Protein AF-G5K436-F1 (afdb_monomer)

Organism: NCBI:txid764299

pLDDT: mean 92.45, std 5.07, range [69.5, 98.44]

Secondary structure (DSSP, 8-state):
-EEEEEGGGHHHHHHHHHH----SHHHHHHHHHHHHHHHHHHHHHHHHHHHHHHHHB-B-TTSPBPB-TTSPBPBSSGGGHHHHHHHHHHHHH-EEEEE-GGGHHHHHHHHT--

Sequence (114 aa):
MDLTLKNKELNTLYSVLDKIKVTNMRANRGRAKLLAKVVDKIKEYAKDEGDLINLYAAKDKDGKFVIDERKNIKLADPTKIDELNDLLTELGEELITIKGHEYSKRFIVFFRVI

Foldseek 3Di:
DKDKDFLLCLVVVLVVLVPDDDPDPLLVVLSVVLNVLSVVSNVVLVVVLVVLCLVFFDADPVRDFDADPVRHGDGPDPVCPVVSVVVNVCNRRDMDMRDCVVNPVSNVSNVVVD

Radius of gyration: 18.61 Å; Cα contacts (8 Å, |Δi|>4): 124; chains: 1; bounding box: 47×28×47 Å

InterPro domains:
  IPR011675 Protein of unknown function DUF1617 [PF07761] (1-112)

Structure (mmCIF, N/CA/C/O backbone):
data_AF-G5K436-F1
#
_entry.id   AF-G5K436-F1
#
loop_
_atom_site.group_PDB
_atom_site.id
_atom_site.type_symbol
_atom_site.label_atom_id
_atom_site.label_alt_id
_atom_site.label_comp_id
_atom_site.label_asym_id
_atom_site.label_entity_id
_atom_site.label_seq_id
_atom_site.pdbx_PDB_ins_code
_atom_site.Cartn_x
_atom_site.Cartn_y
_atom_site.Cartn_z
_atom_site.occupancy
_atom_site.B_iso_or_equiv
_atom_site.auth_seq_id
_atom_site.auth_comp_id
_atom_site.auth_asym_id
_atom_site.auth_atom_id
_atom_site.pdbx_PDB_model_num
ATOM 1 N N . MET A 1 1 ? 18.493 4.950 -9.306 1.00 83.94 1 MET A N 1
ATOM 2 C CA . MET A 1 1 ? 17.293 5.779 -9.519 1.00 83.94 1 MET A CA 1
ATOM 3 C C . MET A 1 1 ? 16.275 5.269 -8.547 1.00 83.94 1 MET A C 1
ATOM 5 O O . MET A 1 1 ? 16.023 4.066 -8.560 1.00 83.94 1 MET A O 1
ATOM 9 N N . ASP A 1 2 ? 15.738 6.184 -7.759 1.00 88.81 2 ASP A N 1
ATOM 10 C CA . ASP A 1 2 ? 14.742 5.896 -6.744 1.00 88.81 2 ASP A CA 1
ATOM 11 C C . ASP A 1 2 ? 13.476 6.677 -7.095 1.00 88.81 2 ASP A C 1
ATOM 13 O O . ASP A 1 2 ? 13.556 7.742 -7.712 1.00 88.81 2 ASP A O 1
ATOM 17 N N . LEU A 1 3 ? 12.322 6.100 -6.779 1.00 91.25 3 LEU A N 1
ATOM 18 C CA . LEU A 1 3 ? 11.017 6.691 -7.045 1.00 91.25 3 LEU A CA 1
ATOM 19 C C . LEU A 1 3 ? 10.280 6.844 -5.721 1.00 91.25 3 LEU A C 1
ATOM 21 O O . LEU A 1 3 ? 10.028 5.843 -5.052 1.00 91.25 3 LEU A O 1
ATOM 25 N N . THR A 1 4 ? 9.952 8.081 -5.366 1.00 95.38 4 THR A N 1
ATOM 26 C CA . THR A 1 4 ? 9.225 8.413 -4.140 1.00 95.38 4 THR A CA 1
ATOM 27 C C . THR A 1 4 ? 7.814 8.860 -4.494 1.00 95.38 4 THR A C 1
ATOM 29 O O . THR A 1 4 ? 7.639 9.667 -5.405 1.00 95.38 4 THR A O 1
ATOM 32 N N . LEU A 1 5 ? 6.826 8.295 -3.807 1.00 97.00 5 LEU A N 1
ATOM 33 C CA . LEU A 1 5 ? 5.399 8.533 -4.017 1.00 97.00 5 LEU A CA 1
ATOM 34 C C . LEU A 1 5 ? 4.623 8.172 -2.750 1.00 97.00 5 LEU A C 1
ATOM 36 O O . LEU A 1 5 ? 5.180 7.538 -1.852 1.00 97.00 5 LEU A O 1
ATOM 40 N N . LYS A 1 6 ? 3.347 8.5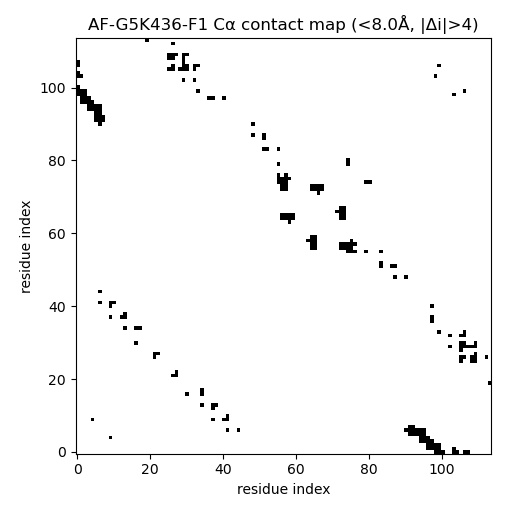42 -2.690 1.00 98.44 6 LYS A N 1
ATOM 41 C CA . LYS A 1 6 ? 2.464 8.151 -1.587 1.00 98.44 6 LYS A CA 1
ATOM 42 C C . LYS A 1 6 ? 1.997 6.705 -1.750 1.00 98.44 6 LYS A C 1
ATOM 44 O O . LYS A 1 6 ? 1.809 6.248 -2.882 1.00 98.44 6 LYS A O 1
ATOM 49 N N . ASN A 1 7 ? 1.739 5.998 -0.651 1.00 97.81 7 ASN A N 1
ATOM 50 C CA . ASN A 1 7 ? 1.185 4.636 -0.689 1.00 97.81 7 ASN A CA 1
ATOM 51 C C . ASN A 1 7 ? -0.081 4.544 -1.556 1.00 97.81 7 ASN A C 1
ATOM 53 O O . ASN A 1 7 ? -0.173 3.692 -2.446 1.00 97.81 7 ASN A O 1
ATOM 57 N N . LYS A 1 8 ? -1.007 5.497 -1.400 1.00 96.94 8 LYS A N 1
ATOM 58 C CA . LYS A 1 8 ? -2.256 5.544 -2.178 1.00 96.94 8 LYS A CA 1
ATOM 59 C C . LYS A 1 8 ? -2.055 5.679 -3.696 1.00 96.94 8 LYS A C 1
ATOM 61 O O . LYS A 1 8 ? -2.958 5.379 -4.475 1.00 96.94 8 LYS A O 1
ATOM 66 N N . GLU A 1 9 ? -0.878 6.115 -4.145 1.00 97.88 9 GLU A N 1
ATOM 67 C CA . GLU A 1 9 ? -0.550 6.307 -5.564 1.00 97.88 9 GLU A CA 1
ATOM 68 C C . GLU A 1 9 ? -0.001 5.029 -6.229 1.00 97.88 9 GLU A C 1
ATOM 70 O O . GLU A 1 9 ? 0.101 4.968 -7.458 1.00 97.88 9 GLU A O 1
ATOM 75 N N . LEU A 1 10 ? 0.313 3.979 -5.457 1.00 97.31 10 LEU A N 1
ATOM 76 C CA . LEU A 1 10 ? 0.914 2.736 -5.958 1.00 97.31 10 LEU A CA 1
ATOM 77 C C . LEU A 1 10 ? 0.064 2.035 -7.028 1.00 97.31 10 LEU A C 1
ATOM 79 O O . LEU A 1 10 ? 0.596 1.600 -8.052 1.00 97.31 10 LEU A O 1
ATOM 83 N N . ASN A 1 11 ? -1.256 1.955 -6.835 1.00 95.50 11 ASN A N 1
ATOM 84 C CA . ASN A 1 11 ? -2.170 1.331 -7.803 1.00 95.50 11 ASN A CA 1
ATOM 85 C C . ASN A 1 11 ? -2.267 2.129 -9.114 1.00 95.50 11 ASN A C 1
ATOM 87 O O . ASN A 1 11 ? -2.359 1.550 -10.204 1.00 95.50 11 ASN A O 1
ATOM 91 N N . THR A 1 12 ? -2.188 3.459 -9.024 1.00 96.31 12 THR A N 1
ATOM 92 C CA . THR A 1 12 ? -2.118 4.340 -10.195 1.00 96.31 12 THR A CA 1
ATOM 93 C C . THR A 1 12 ? -0.819 4.102 -10.956 1.00 96.31 12 THR A C 1
ATOM 95 O O . THR A 1 12 ? -0.851 3.876 -12.167 1.00 96.31 12 THR A O 1
ATOM 98 N N . LEU A 1 13 ? 0.318 4.064 -10.252 1.00 95.31 13 LEU A N 1
ATOM 99 C CA . LEU A 1 13 ? 1.615 3.761 -10.853 1.00 95.31 13 LEU A CA 1
ATOM 100 C C . LEU A 1 13 ? 1.614 2.383 -11.527 1.00 95.31 13 LEU A C 1
ATOM 102 O O . LEU A 1 13 ? 2.036 2.271 -12.677 1.00 95.31 13 LEU A O 1
ATOM 106 N N . TYR A 1 14 ? 1.100 1.348 -10.856 1.00 96.25 14 TYR A N 1
ATOM 107 C CA . TYR A 1 14 ? 0.954 0.012 -11.436 1.00 96.25 14 TYR A CA 1
ATOM 108 C C . TYR A 1 14 ? 0.159 0.054 -12.745 1.00 96.25 14 TYR A C 1
ATOM 110 O O . TYR A 1 14 ? 0.627 -0.438 -13.769 1.00 96.25 14 TYR A O 1
ATOM 118 N N . SER A 1 15 ? -1.007 0.706 -12.730 1.00 94.81 15 SER A N 1
ATOM 119 C CA . SER A 1 15 ? -1.894 0.804 -13.893 1.00 94.81 15 SER A CA 1
ATOM 120 C C . SER A 1 15 ? -1.235 1.505 -15.081 1.00 94.81 15 SER A C 1
ATOM 122 O O . SER A 1 15 ? -1.433 1.100 -16.227 1.00 94.81 15 SER A O 1
ATOM 124 N N . VAL A 1 16 ? -0.446 2.552 -14.823 1.00 93.25 16 VAL A N 1
ATOM 125 C CA . VAL A 1 16 ? 0.330 3.245 -15.858 1.00 93.25 16 VAL A CA 1
ATOM 126 C C . VAL A 1 16 ? 1.407 2.315 -16.416 1.00 93.25 16 VAL A C 1
ATOM 128 O O . VAL A 1 16 ? 1.466 2.103 -17.626 1.00 93.25 16 VAL A O 1
ATOM 131 N N . LEU A 1 17 ? 2.226 1.712 -15.550 1.00 92.25 17 LEU A N 1
ATOM 132 C CA . LEU A 1 17 ? 3.315 0.823 -15.961 1.00 92.25 17 LEU A CA 1
ATOM 133 C C . LEU A 1 17 ? 2.822 -0.391 -16.746 1.00 92.25 17 LEU A C 1
ATOM 135 O O . LEU A 1 17 ? 3.477 -0.802 -17.705 1.00 92.25 17 LEU A O 1
ATOM 139 N N . ASP A 1 18 ? 1.686 -0.964 -16.361 1.00 92.31 18 ASP A N 1
ATOM 140 C CA . ASP A 1 18 ? 1.121 -2.133 -17.022 1.00 92.31 18 ASP A CA 1
ATOM 141 C C . ASP A 1 18 ? 0.670 -1.812 -18.455 1.00 92.31 18 ASP A C 1
ATOM 143 O O . ASP A 1 18 ? 1.005 -2.546 -19.388 1.00 92.31 18 ASP A O 1
ATOM 147 N N . LYS A 1 19 ? 0.022 -0.655 -18.650 1.00 91.94 19 LYS A N 1
ATOM 148 C CA . LYS A 1 19 ? -0.525 -0.210 -19.944 1.00 91.94 19 LYS A CA 1
ATOM 149 C C . LYS A 1 19 ? 0.526 0.283 -20.941 1.00 91.94 19 LYS A C 1
ATOM 151 O O . LYS A 1 19 ? 0.254 0.291 -22.144 1.00 91.94 19 LYS A O 1
ATOM 156 N N . ILE A 1 20 ? 1.709 0.700 -20.484 1.00 89.00 20 ILE A N 1
ATOM 157 C CA . ILE A 1 20 ? 2.770 1.179 -21.380 1.00 89.00 20 ILE A CA 1
ATOM 158 C C . ILE A 1 20 ? 3.273 0.025 -22.261 1.00 89.00 20 ILE A C 1
ATOM 160 O O . ILE A 1 20 ? 3.891 -0.937 -21.794 1.00 89.00 20 ILE A O 1
ATOM 164 N N . LYS A 1 21 ? 3.064 0.155 -23.575 1.00 86.25 21 LYS A N 1
ATOM 165 C CA . LYS A 1 21 ? 3.610 -0.764 -24.579 1.00 86.25 21 LYS A CA 1
ATOM 166 C C . LYS A 1 21 ? 5.072 -0.423 -24.856 1.00 86.25 21 LYS A C 1
ATOM 168 O O . LYS A 1 21 ? 5.367 0.572 -25.507 1.00 86.25 21 LYS A O 1
ATOM 173 N N . VAL A 1 22 ? 5.987 -1.282 -24.409 1.00 85.50 22 VAL A N 1
ATOM 174 C CA . VAL A 1 22 ? 7.427 -1.140 -24.673 1.00 85.50 22 VAL A CA 1
ATOM 175 C C . VAL A 1 22 ? 7.878 -2.198 -25.674 1.00 85.50 22 VAL A C 1
ATOM 177 O O . VAL A 1 22 ? 7.965 -3.378 -25.341 1.00 85.50 22 VAL A O 1
ATOM 180 N N . THR A 1 23 ? 8.199 -1.778 -26.897 1.00 84.00 23 THR A N 1
ATOM 181 C CA . THR A 1 23 ? 8.681 -2.673 -27.967 1.00 84.00 23 THR A CA 1
ATOM 182 C C . THR A 1 23 ? 10.156 -3.043 -27.795 1.00 84.00 23 THR A C 1
ATOM 184 O O . THR A 1 23 ? 10.577 -4.147 -28.134 1.00 84.00 23 THR A O 1
ATOM 187 N N . ASN A 1 24 ? 10.960 -2.146 -27.217 1.00 88.69 24 ASN A N 1
ATOM 188 C CA . ASN A 1 24 ? 12.367 -2.409 -26.944 1.00 88.69 24 ASN A CA 1
ATOM 189 C C . ASN A 1 24 ? 12.531 -3.392 -25.770 1.00 88.69 24 ASN A C 1
ATOM 191 O O . ASN A 1 24 ? 12.250 -3.063 -24.617 1.00 88.69 24 ASN A O 1
ATOM 195 N N . MET A 1 25 ? 13.080 -4.579 -26.039 1.00 87.25 25 MET A N 1
ATOM 196 C CA . MET A 1 25 ? 13.247 -5.636 -25.032 1.00 87.25 25 MET A CA 1
ATOM 197 C C . MET A 1 25 ? 14.081 -5.221 -23.811 1.00 87.25 25 MET A C 1
ATOM 199 O O . MET A 1 25 ? 13.815 -5.682 -22.700 1.00 87.25 25 MET A O 1
ATOM 203 N N 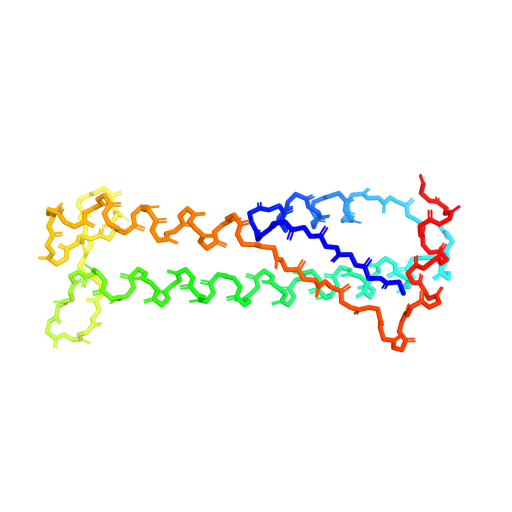. ARG A 1 26 ? 15.089 -4.353 -23.975 1.00 87.56 26 ARG A N 1
ATOM 204 C CA . ARG A 1 26 ? 15.924 -3.887 -22.856 1.00 87.56 26 ARG A CA 1
ATOM 205 C C . ARG A 1 26 ? 15.123 -2.980 -21.924 1.00 87.56 26 ARG A C 1
ATOM 207 O O . ARG A 1 26 ? 15.182 -3.169 -20.710 1.00 87.56 26 ARG A O 1
ATOM 214 N N . ALA A 1 27 ? 14.358 -2.048 -22.482 1.00 87.12 27 ALA A N 1
ATOM 215 C CA . ALA A 1 27 ? 13.474 -1.185 -21.710 1.00 87.12 27 ALA A CA 1
ATOM 216 C C . ALA A 1 27 ? 12.299 -1.958 -21.096 1.00 87.12 27 ALA A C 1
ATOM 218 O O . ALA A 1 27 ? 11.965 -1.733 -19.936 1.00 87.12 27 ALA A O 1
ATOM 219 N N . ASN A 1 28 ? 11.750 -2.949 -21.805 1.00 90.06 28 ASN A N 1
ATOM 220 C CA . ASN A 1 28 ? 10.670 -3.786 -21.28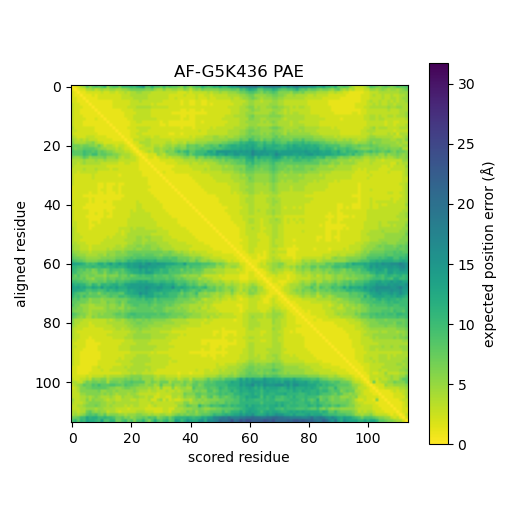3 1.00 90.06 28 ASN A CA 1
ATOM 221 C C . ASN A 1 28 ? 11.111 -4.599 -20.050 1.00 90.06 28 ASN A C 1
ATOM 223 O O . ASN A 1 28 ? 10.362 -4.744 -19.088 1.00 90.06 28 ASN A O 1
ATOM 227 N N . ARG A 1 29 ? 12.370 -5.062 -20.009 1.00 89.94 29 ARG A N 1
ATOM 228 C CA . ARG A 1 29 ? 12.948 -5.671 -18.794 1.00 89.94 29 ARG A CA 1
ATOM 229 C C . ARG A 1 29 ? 13.069 -4.670 -17.640 1.00 89.94 29 ARG A C 1
ATOM 231 O O . ARG A 1 29 ? 12.960 -5.077 -16.487 1.00 89.94 29 ARG A O 1
ATOM 238 N N . GLY A 1 30 ? 13.324 -3.393 -17.931 1.00 91.06 30 GLY A N 1
ATOM 239 C CA . GLY A 1 30 ? 13.309 -2.310 -16.943 1.00 91.06 30 GLY A CA 1
ATOM 240 C C . GLY A 1 30 ? 11.914 -2.084 -16.366 1.00 91.06 30 GLY A C 1
ATOM 241 O O . GLY A 1 30 ? 11.757 -2.150 -15.149 1.00 91.06 30 GLY A O 1
ATOM 242 N N . ARG A 1 31 ? 10.907 -1.949 -17.240 1.00 92.38 31 ARG A N 1
ATOM 243 C CA . ARG A 1 31 ? 9.48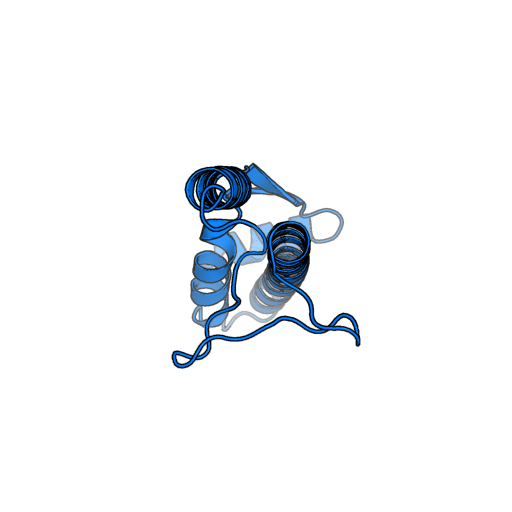0 -1.883 -16.883 1.00 92.38 31 ARG A CA 1
ATOM 244 C C . ARG A 1 31 ? 9.069 -3.043 -15.985 1.00 92.38 31 ARG A C 1
ATOM 246 O O . ARG A 1 31 ? 8.557 -2.814 -14.901 1.00 92.38 31 ARG A O 1
ATOM 253 N N . ALA A 1 32 ? 9.349 -4.280 -16.397 1.00 92.50 32 ALA A N 1
ATOM 254 C CA . ALA A 1 32 ? 8.969 -5.473 -15.641 1.00 92.50 32 ALA A CA 1
ATOM 255 C C . ALA A 1 32 ? 9.599 -5.507 -14.238 1.00 92.50 32 ALA A C 1
ATOM 257 O O . ALA A 1 32 ? 8.951 -5.904 -13.274 1.00 92.50 32 ALA A O 1
ATOM 258 N N . LYS A 1 33 ? 10.857 -5.064 -14.101 1.00 93.50 33 LYS A N 1
ATOM 259 C CA . LYS A 1 33 ? 11.529 -4.990 -12.795 1.00 93.50 33 LYS A CA 1
ATOM 260 C C . LYS A 1 33 ? 10.974 -3.878 -11.909 1.00 93.50 33 LYS A C 1
ATOM 262 O O . LYS A 1 33 ? 10.886 -4.081 -10.703 1.00 93.50 33 LYS A O 1
ATOM 267 N N . LEU A 1 34 ? 10.603 -2.736 -12.486 1.00 93.88 34 LEU A N 1
ATOM 268 C CA . LEU A 1 34 ? 9.930 -1.672 -11.745 1.00 93.88 34 LEU A CA 1
ATOM 269 C C . LEU A 1 34 ? 8.535 -2.126 -11.295 1.00 93.88 34 LEU A C 1
ATOM 271 O O . LEU A 1 34 ? 8.224 -2.018 -10.116 1.00 93.88 34 LEU A O 1
ATOM 275 N N . LEU A 1 35 ? 7.751 -2.718 -12.200 1.00 94.62 35 LEU A N 1
ATOM 276 C CA . LEU A 1 35 ? 6.414 -3.242 -11.917 1.00 94.62 35 LEU A CA 1
ATOM 277 C C . LEU A 1 35 ? 6.436 -4.294 -10.802 1.00 94.62 35 LEU A C 1
ATOM 279 O O . LEU A 1 35 ? 5.618 -4.220 -9.895 1.00 94.62 35 LEU A O 1
ATOM 283 N N . ALA A 1 36 ? 7.414 -5.207 -10.799 1.00 94.38 36 ALA A N 1
ATOM 284 C CA . ALA A 1 36 ? 7.580 -6.169 -9.708 1.00 94.38 36 ALA A CA 1
ATOM 285 C C . ALA A 1 36 ? 7.772 -5.479 -8.344 1.00 94.38 36 ALA A C 1
ATOM 287 O O . ALA A 1 36 ? 7.090 -5.825 -7.387 1.00 94.38 36 ALA A O 1
ATOM 288 N N . LYS A 1 37 ? 8.627 -4.448 -8.267 1.00 95.38 37 LYS A N 1
ATOM 289 C CA . LYS A 1 37 ? 8.813 -3.692 -7.018 1.00 95.38 37 LYS A CA 1
ATOM 290 C C . LYS A 1 37 ? 7.563 -2.918 -6.593 1.00 95.38 37 LYS A C 1
ATOM 292 O O . LYS A 1 37 ? 7.315 -2.798 -5.399 1.00 95.38 37 LYS A O 1
ATOM 297 N N . VAL A 1 38 ? 6.795 -2.389 -7.547 1.00 96.25 38 VAL A N 1
ATOM 298 C CA . VAL A 1 38 ? 5.510 -1.730 -7.262 1.00 96.25 38 VAL A CA 1
ATOM 299 C C . VAL A 1 38 ? 4.520 -2.737 -6.678 1.00 96.25 38 VAL A C 1
ATOM 301 O O . VAL A 1 38 ? 3.890 -2.440 -5.672 1.00 96.25 38 VAL A O 1
ATOM 304 N N . VAL A 1 39 ? 4.428 -3.941 -7.250 1.00 96.69 39 VAL A N 1
ATOM 305 C CA . VAL A 1 39 ? 3.565 -5.017 -6.734 1.00 96.69 39 VAL A CA 1
ATOM 306 C C . VAL A 1 39 ? 3.955 -5.420 -5.314 1.00 96.69 39 VAL A C 1
ATOM 308 O O . VAL A 1 39 ? 3.074 -5.605 -4.480 1.00 96.69 39 VAL A O 1
ATOM 311 N N . ASP A 1 40 ? 5.249 -5.539 -5.019 1.00 96.31 40 ASP A N 1
ATOM 312 C CA . ASP A 1 40 ? 5.703 -5.858 -3.662 1.00 96.31 40 ASP A CA 1
ATOM 313 C C . ASP A 1 40 ? 5.287 -4.763 -2.669 1.00 96.31 40 ASP A C 1
ATOM 315 O O . ASP A 1 40 ? 4.736 -5.072 -1.616 1.00 96.31 40 ASP A O 1
ATOM 319 N N . LYS A 1 41 ? 5.425 -3.485 -3.046 1.00 97.00 41 LYS A N 1
ATOM 320 C CA . LYS A 1 41 ? 4.966 -2.361 -2.217 1.00 97.00 41 LYS A CA 1
ATOM 321 C C . LYS A 1 41 ? 3.450 -2.302 -2.042 1.00 97.00 41 LYS A C 1
ATOM 323 O O . LYS A 1 41 ? 2.995 -1.989 -0.952 1.00 97.00 41 LYS A O 1
ATOM 328 N N . ILE A 1 42 ? 2.671 -2.655 -3.066 1.00 97.62 42 ILE A N 1
ATOM 329 C CA . ILE A 1 42 ? 1.208 -2.782 -2.947 1.00 97.62 42 ILE A CA 1
ATOM 330 C C . ILE A 1 42 ? 0.844 -3.854 -1.918 1.00 97.62 42 ILE A C 1
ATOM 332 O O . ILE A 1 42 ? -0.077 -3.655 -1.136 1.00 97.62 42 ILE A O 1
ATOM 336 N N . LYS A 1 43 ? 1.556 -4.988 -1.901 1.00 97.75 43 LYS A N 1
ATOM 337 C CA . LYS A 1 43 ? 1.304 -6.057 -0.924 1.00 97.75 43 LYS A CA 1
ATOM 338 C C . LYS A 1 43 ? 1.666 -5.640 0.496 1.00 97.75 43 LYS A C 1
ATOM 340 O O . LYS A 1 43 ? 0.939 -6.004 1.410 1.00 97.75 43 LYS A O 1
ATOM 345 N N . GLU A 1 44 ? 2.780 -4.928 0.670 1.00 97.19 44 GLU A N 1
ATOM 346 C CA . GLU A 1 44 ? 3.163 -4.351 1.966 1.00 97.19 44 GLU A CA 1
ATOM 347 C C . GLU A 1 44 ? 2.069 -3.398 2.459 1.00 97.19 44 GLU A C 1
ATOM 349 O O . GLU A 1 44 ? 1.485 -3.646 3.507 1.00 97.19 44 GLU A O 1
ATOM 354 N N . TYR A 1 45 ? 1.684 -2.417 1.638 1.00 97.62 45 TYR A N 1
ATOM 355 C CA . TYR A 1 45 ? 0.638 -1.455 1.986 1.00 97.62 45 TYR A CA 1
ATOM 356 C C . TYR A 1 45 ? -0.709 -2.130 2.302 1.00 97.62 45 TYR A C 1
ATOM 358 O O . TYR A 1 45 ? -1.302 -1.862 3.341 1.00 97.62 45 TYR A O 1
ATOM 366 N N . ALA A 1 46 ? -1.163 -3.077 1.475 1.00 97.00 46 ALA A N 1
ATOM 367 C CA . ALA A 1 46 ? -2.411 -3.803 1.719 1.00 97.00 46 ALA A CA 1
ATOM 368 C C . ALA A 1 46 ? -2.372 -4.646 3.007 1.00 97.00 46 ALA A C 1
ATOM 370 O O . ALA A 1 46 ? -3.406 -4.874 3.638 1.00 97.00 46 ALA A O 1
ATOM 371 N N . LYS A 1 47 ? -1.189 -5.140 3.393 1.00 97.62 47 LYS A N 1
ATOM 372 C CA . LYS A 1 47 ? -1.008 -5.839 4.664 1.00 97.62 47 LYS A CA 1
ATOM 373 C C . LYS A 1 47 ? -1.134 -4.862 5.832 1.00 97.62 47 LYS A C 1
ATOM 375 O O . LYS A 1 47 ? -1.860 -5.173 6.767 1.00 97.62 47 LYS A O 1
ATOM 380 N N . ASP A 1 48 ? -0.490 -3.703 5.750 1.00 97.50 48 ASP A N 1
ATOM 381 C CA . ASP A 1 48 ? -0.542 -2.684 6.802 1.00 97.50 48 ASP A CA 1
ATOM 382 C C . ASP A 1 48 ? -1.974 -2.138 6.982 1.00 97.50 48 ASP A C 1
ATOM 384 O O . ASP A 1 48 ? -2.452 -2.014 8.110 1.00 97.50 48 ASP A O 1
ATOM 388 N N . GLU A 1 49 ? -2.720 -1.929 5.887 1.00 96.19 49 GLU A N 1
ATOM 389 C CA . GLU A 1 49 ? -4.159 -1.614 5.938 1.00 96.19 49 GLU A CA 1
ATOM 390 C C . GLU A 1 49 ? -4.961 -2.730 6.618 1.00 96.19 49 GLU A C 1
ATOM 392 O O . GLU A 1 49 ? -5.818 -2.471 7.464 1.00 96.19 49 GLU A O 1
ATOM 397 N N . GLY A 1 50 ? -4.677 -3.987 6.266 1.00 95.69 50 GLY A N 1
ATOM 398 C CA . GLY A 1 50 ? -5.312 -5.151 6.876 1.00 95.69 50 GLY A CA 1
ATOM 399 C C . GLY A 1 50 ? -5.033 -5.255 8.376 1.00 95.69 50 GLY A C 1
ATOM 400 O O . GLY A 1 50 ? -5.951 -5.546 9.142 1.00 95.69 50 GLY A O 1
ATOM 401 N N . ASP A 1 51 ? -3.799 -4.983 8.798 1.00 96.25 51 ASP A N 1
ATOM 402 C CA . ASP A 1 51 ? -3.384 -4.990 10.200 1.00 96.25 51 ASP A CA 1
ATOM 403 C C . ASP A 1 51 ? -4.082 -3.864 10.983 1.00 96.25 51 ASP A C 1
ATOM 405 O O . ASP A 1 51 ? -4.608 -4.128 12.067 1.00 96.25 51 ASP A O 1
ATOM 409 N N . LEU A 1 52 ? -4.204 -2.656 10.411 1.00 96.19 52 LEU A N 1
ATOM 410 C CA . LEU A 1 52 ? -4.999 -1.566 10.992 1.00 96.19 52 LEU A CA 1
ATOM 411 C C . LEU A 1 52 ? -6.471 -1.961 11.139 1.00 96.19 52 LEU A C 1
ATOM 413 O O . LEU A 1 52 ? -7.014 -1.912 12.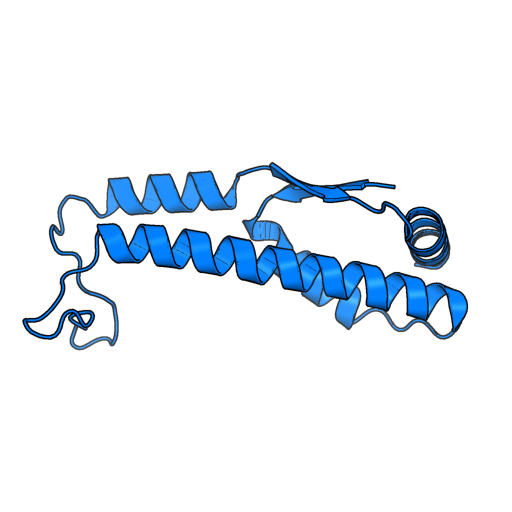239 1.00 96.19 52 LEU A O 1
ATOM 417 N N . ILE A 1 53 ? -7.120 -2.431 10.071 1.00 94.94 53 ILE A N 1
ATOM 418 C CA . ILE A 1 53 ? -8.529 -2.854 10.121 1.00 94.94 53 ILE A CA 1
ATOM 419 C C . ILE A 1 53 ? -8.730 -3.953 11.174 1.00 94.94 53 ILE A C 1
ATOM 421 O O . ILE A 1 53 ? -9.698 -3.927 11.932 1.00 94.94 53 ILE A O 1
ATOM 425 N N . ASN A 1 54 ? -7.797 -4.900 11.269 1.00 94.81 54 ASN A N 1
ATOM 426 C CA . ASN A 1 54 ? -7.846 -6.012 12.212 1.00 94.81 54 ASN A CA 1
ATOM 427 C C . ASN A 1 54 ? -7.799 -5.578 13.691 1.00 94.81 54 ASN A C 1
ATOM 429 O O . ASN A 1 54 ? -8.323 -6.308 14.537 1.00 94.81 54 ASN A O 1
ATOM 433 N N . LEU A 1 55 ? -7.204 -4.419 14.004 1.00 95.06 55 LEU A N 1
ATOM 434 C CA . LEU A 1 55 ? -7.188 -3.838 15.355 1.00 95.06 55 LEU A CA 1
ATOM 435 C C . LEU A 1 55 ? -8.551 -3.268 15.768 1.00 95.06 55 LEU A C 1
ATOM 437 O O . LEU A 1 55 ? -8.904 -3.330 16.945 1.00 95.06 55 LEU A O 1
ATOM 441 N N . TYR A 1 56 ? -9.320 -2.741 14.813 1.00 95.31 56 TYR A N 1
ATOM 442 C CA . TYR A 1 56 ? -10.610 -2.091 15.077 1.00 95.31 56 TYR A CA 1
ATOM 443 C C . TYR A 1 56 ? -11.812 -2.994 14.772 1.00 95.31 56 TYR A C 1
ATOM 445 O O . TYR A 1 56 ? -12.926 -2.706 15.211 1.00 95.31 56 TYR A O 1
ATOM 453 N N . ALA A 1 57 ? -11.619 -4.088 14.034 1.00 95.44 57 ALA A N 1
ATOM 454 C CA . ALA A 1 57 ? -12.681 -5.004 13.644 1.00 95.44 57 ALA A CA 1
ATOM 455 C C . ALA A 1 57 ? -13.262 -5.785 14.834 1.00 95.44 57 ALA A C 1
ATOM 457 O O . ALA A 1 57 ? 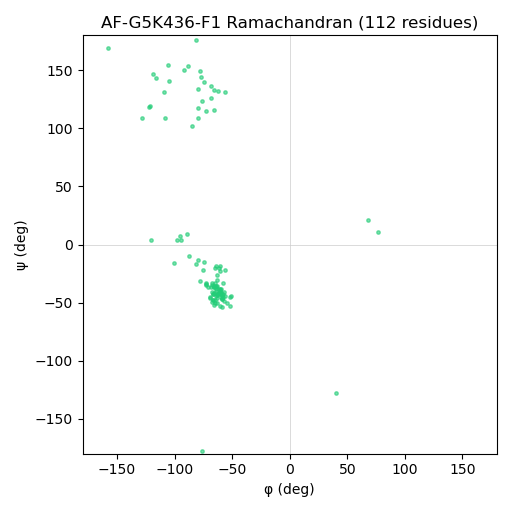-12.543 -6.362 15.652 1.00 95.44 57 ALA A O 1
ATOM 458 N N . ALA A 1 58 ? -14.589 -5.889 14.876 1.00 95.19 58 ALA A N 1
ATOM 459 C CA . ALA A 1 58 ? -15.289 -6.833 15.730 1.00 95.19 58 ALA A CA 1
ATOM 460 C C . ALA A 1 58 ? -14.983 -8.261 15.267 1.00 95.19 58 ALA A C 1
ATOM 462 O O . ALA A 1 58 ? -15.087 -8.576 14.076 1.00 95.19 58 ALA A O 1
ATOM 463 N N . LYS A 1 59 ? -14.648 -9.136 16.217 1.00 94.56 59 LYS A N 1
ATOM 464 C CA . LYS A 1 59 ? -14.385 -10.554 15.961 1.00 94.56 59 LYS A CA 1
ATOM 465 C C . LYS A 1 59 ? -15.399 -11.440 16.666 1.00 94.56 59 LYS A C 1
ATOM 467 O O . LYS A 1 59 ? -15.841 -11.130 17.772 1.00 94.56 59 LYS A O 1
ATOM 472 N N . ASP A 1 60 ? -15.779 -12.527 16.010 1.00 92.81 60 ASP A N 1
ATOM 473 C CA . ASP A 1 60 ? -16.589 -13.575 16.617 1.00 92.81 60 ASP A CA 1
ATOM 474 C C . ASP A 1 60 ? -15.749 -14.464 17.555 1.00 92.81 60 ASP A C 1
ATOM 476 O O . ASP A 1 60 ? -14.557 -14.240 17.781 1.00 92.81 60 ASP A O 1
ATOM 480 N N . LYS A 1 61 ? -16.387 -15.492 18.124 1.00 91.56 61 LYS A N 1
ATOM 481 C CA . LYS A 1 61 ? -15.739 -16.437 19.046 1.00 91.56 61 LYS A CA 1
ATOM 482 C C . LYS A 1 61 ? -14.635 -17.273 18.386 1.00 91.56 61 LYS A C 1
ATOM 484 O O . LYS A 1 61 ? -13.783 -17.788 19.101 1.00 91.56 61 LYS A O 1
ATOM 489 N N . ASP A 1 62 ? -14.640 -17.379 17.058 1.00 90.38 62 ASP A N 1
ATOM 490 C CA . ASP A 1 62 ? -13.644 -18.100 16.264 1.00 90.38 62 ASP A CA 1
ATOM 491 C C . ASP A 1 62 ? -12.520 -17.168 15.765 1.00 90.38 62 ASP A C 1
ATOM 493 O O . ASP A 1 62 ? -11.640 -17.591 15.013 1.00 90.38 62 ASP A O 1
ATOM 497 N N . GLY A 1 63 ? -12.539 -15.890 16.165 1.00 88.19 63 GLY A N 1
ATOM 498 C CA . GLY A 1 63 ? -11.553 -14.884 15.773 1.00 88.19 63 GLY A CA 1
ATOM 499 C C . GLY A 1 63 ? -11.736 -14.338 14.354 1.00 88.19 63 GLY A C 1
ATOM 500 O O . GLY A 1 63 ? -10.846 -13.642 13.860 1.00 88.19 63 GLY A O 1
ATOM 501 N N . LYS A 1 64 ? -12.862 -14.627 13.690 1.00 91.12 64 LYS A N 1
ATOM 502 C CA . LYS A 1 64 ? -13.180 -14.121 12.347 1.00 91.12 64 LYS A CA 1
ATOM 503 C C . LYS A 1 64 ? -13.891 -12.778 12.431 1.00 91.12 64 LYS A C 1
ATOM 505 O O . LYS A 1 64 ? -14.568 -12.487 13.413 1.00 91.12 64 LYS A O 1
ATOM 510 N N . PHE A 1 65 ? -13.765 -11.962 11.386 1.00 93.50 65 PHE A N 1
ATOM 511 C CA . PHE A 1 65 ? -14.460 -10.678 11.318 1.00 93.50 65 PHE A CA 1
ATOM 512 C C . PHE A 1 65 ? -15.974 -10.860 11.332 1.00 93.50 65 PHE A C 1
ATOM 514 O O . PHE A 1 65 ? -16.529 -11.640 10.556 1.00 93.50 65 PHE A O 1
ATOM 521 N N . VAL A 1 66 ? -16.643 -10.084 12.179 1.00 93.94 66 VAL A N 1
ATOM 522 C CA . VAL A 1 66 ? -18.095 -9.956 12.139 1.00 93.94 66 VAL A CA 1
ATOM 523 C C . VAL A 1 66 ? -18.448 -9.047 10.969 1.00 93.94 66 VAL A C 1
ATOM 525 O O . VAL A 1 66 ? -17.996 -7.906 10.898 1.00 93.94 66 VAL A O 1
ATOM 528 N N . ILE A 1 67 ? -19.269 -9.551 10.054 1.00 92.12 67 ILE A N 1
ATOM 529 C CA . ILE A 1 67 ? -19.696 -8.831 8.853 1.00 92.12 67 ILE A CA 1
ATOM 530 C C . ILE A 1 67 ? -21.147 -8.360 9.040 1.00 92.12 67 ILE A C 1
ATOM 532 O O . ILE A 1 67 ? -21.963 -9.060 9.644 1.00 92.12 67 ILE A O 1
ATOM 536 N N . ASP A 1 68 ? -21.472 -7.154 8.578 1.00 86.62 68 ASP A N 1
ATOM 537 C CA . ASP A 1 68 ? -22.839 -6.628 8.567 1.00 86.62 68 ASP A CA 1
ATOM 538 C C . ASP A 1 68 ? -23.673 -7.142 7.375 1.00 86.62 68 ASP A C 1
ATOM 540 O O . ASP A 1 68 ? -23.193 -7.842 6.482 1.00 86.62 68 ASP A O 1
ATOM 544 N N . GLU A 1 69 ? -24.955 -6.774 7.340 1.00 87.94 69 GLU A N 1
ATOM 545 C CA . GLU A 1 69 ? -25.881 -7.156 6.261 1.00 87.94 69 GLU A CA 1
ATOM 546 C C . GLU A 1 69 ? -25.454 -6.630 4.878 1.00 87.94 69 GLU A C 1
ATOM 548 O O . GLU A 1 69 ? -25.870 -7.158 3.847 1.00 87.94 69 GLU A O 1
ATOM 553 N N . ARG A 1 70 ? -24.598 -5.602 4.842 1.00 89.06 70 ARG A N 1
ATOM 554 C CA . ARG A 1 70 ? -24.073 -4.960 3.631 1.00 89.06 70 ARG A CA 1
ATOM 555 C C . ARG A 1 70 ? -22.714 -5.515 3.203 1.00 89.06 70 ARG A C 1
ATOM 557 O O . ARG A 1 70 ? -22.140 -5.004 2.246 1.00 89.06 70 ARG A O 1
ATOM 564 N N . LYS A 1 71 ? -22.231 -6.582 3.848 1.00 87.00 71 LYS A N 1
ATOM 565 C CA . LYS A 1 71 ? -20.912 -7.195 3.623 1.00 87.00 71 LYS A CA 1
ATOM 566 C C . LYS A 1 71 ? -19.720 -6.330 4.059 1.00 87.00 71 LYS A C 1
ATOM 568 O O . LYS A 1 71 ? -18.604 -6.578 3.607 1.00 87.00 71 LYS A O 1
ATOM 573 N N . ASN A 1 72 ? -19.926 -5.366 4.954 1.00 87.81 72 ASN A N 1
ATOM 574 C CA . ASN A 1 72 ? -18.844 -4.590 5.557 1.00 87.81 72 ASN A CA 1
ATOM 575 C C . ASN A 1 72 ? -18.374 -5.227 6.865 1.00 87.81 72 ASN A C 1
ATOM 577 O O . ASN A 1 72 ? -19.158 -5.839 7.592 1.00 87.81 72 ASN A O 1
ATOM 581 N N . ILE A 1 73 ? -17.099 -5.036 7.194 1.00 89.62 73 ILE A N 1
ATOM 582 C CA . ILE A 1 73 ? -16.546 -5.417 8.496 1.00 89.62 73 ILE A CA 1
ATOM 583 C C . ILE A 1 73 ? -17.155 -4.503 9.565 1.00 89.62 73 ILE A C 1
ATOM 585 O O . ILE A 1 73 ? -17.092 -3.279 9.449 1.00 89.62 73 ILE A O 1
ATOM 589 N N . LYS A 1 74 ? -17.743 -5.087 10.612 1.00 93.62 74 LYS A N 1
ATOM 590 C CA . LYS A 1 74 ? -18.201 -4.323 11.775 1.00 93.62 74 LYS A CA 1
ATOM 591 C C . LYS A 1 74 ? -17.010 -3.907 12.623 1.00 93.62 74 LYS A C 1
ATOM 593 O O . LYS A 1 74 ? -16.112 -4.709 12.866 1.00 93.62 74 LYS A O 1
ATOM 598 N N . LEU A 1 75 ? -17.046 -2.682 13.133 1.00 93.75 75 LEU A N 1
ATOM 599 C CA . LEU A 1 75 ? -16.102 -2.219 14.145 1.00 93.75 75 LEU A CA 1
ATOM 600 C C . LEU A 1 75 ? -16.480 -2.785 15.517 1.00 93.75 75 LEU A C 1
ATOM 602 O O . LEU A 1 75 ? -17.663 -2.920 15.833 1.00 93.75 75 LEU A O 1
ATOM 606 N N . ALA A 1 76 ? -15.473 -3.103 16.329 1.00 94.06 76 ALA A N 1
ATOM 607 C CA . ALA A 1 76 ? -15.649 -3.483 17.728 1.00 94.06 76 ALA A CA 1
ATOM 608 C C . ALA A 1 76 ? -16.220 -2.314 18.546 1.00 94.06 76 ALA A C 1
ATOM 610 O O . ALA A 1 76 ? -17.070 -2.522 19.408 1.00 94.06 76 ALA A O 1
ATOM 611 N N . ASP A 1 77 ? -15.791 -1.093 18.219 1.00 93.44 77 ASP A N 1
ATOM 612 C CA . ASP A 1 77 ? -16.313 0.158 18.756 1.00 93.44 77 ASP A CA 1
ATOM 613 C 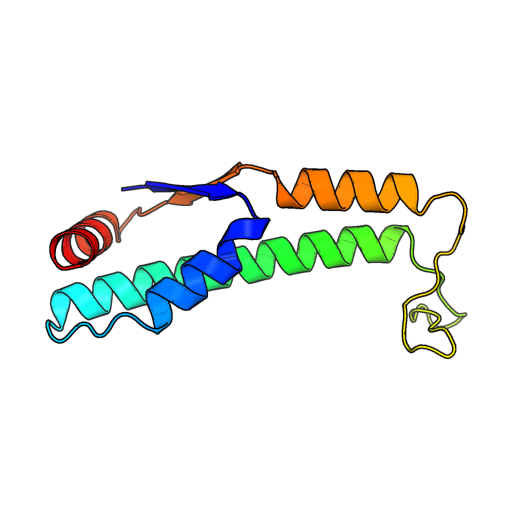C . ASP A 1 77 ? -16.677 1.103 17.594 1.00 93.44 77 ASP A C 1
ATOM 615 O O . ASP A 1 77 ? -15.782 1.620 16.918 1.00 93.44 77 ASP A O 1
ATOM 619 N N . PRO A 1 78 ? -17.976 1.342 17.335 1.00 91.12 78 PRO A N 1
ATOM 620 C CA . PRO A 1 78 ? -18.418 2.240 16.271 1.00 91.12 78 PRO A CA 1
ATOM 621 C C . PRO A 1 78 ? -17.947 3.691 16.434 1.00 91.12 78 PRO A C 1
ATOM 623 O O . PRO A 1 78 ? -17.881 4.412 15.442 1.00 91.12 78 PRO A O 1
ATOM 626 N N . THR A 1 79 ? -17.618 4.131 17.654 1.00 94.31 79 THR A N 1
ATOM 627 C CA . THR A 1 79 ? -17.165 5.510 17.910 1.00 94.31 79 THR A CA 1
ATOM 628 C C . THR A 1 79 ? -15.734 5.762 17.433 1.00 94.31 79 THR A C 1
ATOM 630 O O . THR A 1 79 ? -15.342 6.910 17.253 1.00 94.31 79 THR A O 1
ATOM 633 N N . LYS A 1 80 ? -14.971 4.697 17.153 1.00 95.00 80 LYS A N 1
ATOM 634 C CA . LYS A 1 80 ? -13.584 4.760 16.667 1.00 95.00 80 LYS A CA 1
ATOM 635 C C . LYS A 1 80 ? -13.455 4.817 15.143 1.00 95.00 80 LYS A C 1
ATOM 637 O O . LYS A 1 80 ? -12.351 4.678 14.623 1.00 95.00 80 LYS A O 1
ATOM 642 N N . ILE A 1 81 ? -14.557 4.988 14.410 1.00 94.00 81 ILE A N 1
ATOM 643 C CA . ILE A 1 81 ? -14.515 5.036 12.942 1.00 94.00 81 ILE A CA 1
ATOM 644 C C . ILE A 1 81 ? -13.649 6.189 12.423 1.00 94.00 81 ILE A C 1
ATOM 646 O O . ILE A 1 81 ? -12.879 5.988 11.489 1.00 94.00 81 ILE A O 1
ATOM 650 N N . ASP A 1 82 ? -13.732 7.360 13.056 1.00 96.25 82 ASP A N 1
ATOM 651 C CA . ASP A 1 82 ? -12.944 8.529 12.663 1.00 96.25 82 ASP A CA 1
ATOM 652 C C . ASP A 1 82 ? -11.450 8.292 12.925 1.00 96.25 82 ASP A C 1
ATOM 654 O O . ASP A 1 82 ? -10.632 8.512 12.041 1.00 96.25 82 ASP A O 1
ATOM 658 N N . GLU A 1 83 ? -11.106 7.706 14.077 1.00 96.56 83 GLU A N 1
ATOM 659 C CA . GLU A 1 83 ? -9.730 7.324 14.425 1.00 96.56 83 GLU A CA 1
ATOM 660 C C . GLU A 1 83 ? -9.131 6.337 13.408 1.00 96.56 83 GLU A C 1
ATOM 662 O O . GLU A 1 83 ? -8.008 6.518 12.941 1.00 96.56 83 GLU A O 1
ATOM 667 N N . LEU A 1 84 ? -9.889 5.304 13.020 1.00 96.25 84 LEU A N 1
ATOM 668 C CA . LEU A 1 84 ? -9.455 4.355 11.993 1.00 96.25 84 LEU A CA 1
ATOM 669 C C . LEU A 1 84 ? -9.266 5.045 10.634 1.00 96.25 84 LEU A C 1
ATOM 671 O O . LEU A 1 84 ? -8.288 4.771 9.939 1.00 96.25 84 LEU A O 1
ATOM 675 N N . ASN A 1 85 ? -10.189 5.926 10.244 1.00 96.19 85 ASN A N 1
ATOM 676 C CA . ASN A 1 85 ? -10.099 6.655 8.980 1.00 96.19 85 ASN A CA 1
ATOM 677 C C . ASN A 1 85 ? -8.885 7.589 8.943 1.00 96.19 85 ASN A C 1
ATOM 679 O O . ASN A 1 85 ? -8.233 7.684 7.901 1.00 96.19 85 ASN A O 1
ATOM 683 N N . ASP A 1 86 ? -8.559 8.237 10.061 1.00 98.06 86 ASP A N 1
ATOM 684 C CA . ASP A 1 86 ? -7.374 9.084 10.186 1.00 98.06 86 ASP A CA 1
ATOM 685 C C . ASP A 1 86 ? -6.093 8.259 10.010 1.00 98.06 86 ASP A C 1
ATOM 687 O O . ASP A 1 86 ? -5.239 8.627 9.204 1.00 98.06 86 ASP A O 1
ATOM 691 N N . LEU A 1 87 ? -5.996 7.091 10.659 1.00 98.00 87 LEU A N 1
ATOM 692 C CA . LEU A 1 87 ? -4.848 6.184 10.514 1.00 98.00 87 LEU A CA 1
ATOM 693 C C . LEU A 1 87 ? -4.697 5.640 9.087 1.00 98.00 87 LEU A C 1
ATOM 695 O O . LEU A 1 87 ? -3.590 5.593 8.552 1.00 98.00 87 LEU A O 1
ATOM 699 N N . LEU A 1 88 ? -5.800 5.242 8.448 1.00 97.56 88 LEU A N 1
ATOM 700 C CA . LEU A 1 88 ? -5.780 4.787 7.054 1.00 97.56 88 LEU A CA 1
ATOM 701 C C . LEU A 1 88 ? -5.395 5.923 6.099 1.00 97.56 88 LEU A C 1
ATOM 703 O O . LEU A 1 88 ? -4.677 5.697 5.123 1.00 97.56 88 LEU A O 1
ATOM 707 N N . THR A 1 89 ? -5.840 7.148 6.386 1.00 98.06 89 THR A N 1
ATOM 708 C CA . THR A 1 89 ? -5.464 8.336 5.613 1.00 98.06 89 THR A CA 1
ATOM 709 C C . THR A 1 89 ? -3.979 8.632 5.773 1.00 98.06 89 THR A C 1
ATOM 711 O O . THR A 1 89 ? -3.297 8.814 4.769 1.00 98.06 89 THR A O 1
ATOM 714 N N . GLU A 1 90 ? -3.457 8.628 7.000 1.00 98.12 90 GLU A N 1
ATOM 715 C CA . GLU A 1 90 ? -2.031 8.815 7.275 1.00 98.12 90 GLU A CA 1
ATOM 716 C C . GLU A 1 90 ? -1.185 7.768 6.540 1.00 98.12 90 GLU A C 1
ATOM 718 O O . GLU A 1 90 ? -0.269 8.133 5.800 1.00 98.12 90 GLU A O 1
ATOM 723 N N . LEU A 1 91 ? -1.553 6.486 6.645 1.00 98.00 91 LEU A N 1
ATOM 724 C CA . LEU A 1 91 ? -0.878 5.394 5.943 1.00 98.00 91 LEU A CA 1
ATOM 725 C C . LEU A 1 91 ? -0.920 5.583 4.418 1.00 98.00 91 LEU A C 1
ATOM 727 O O . LEU A 1 91 ? 0.078 5.359 3.733 1.00 98.00 91 LEU A O 1
ATOM 731 N N . GLY A 1 92 ? -2.058 6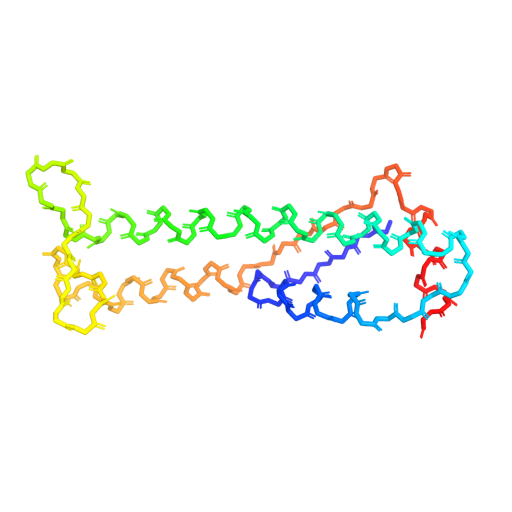.018 3.872 1.00 97.62 92 GLY A N 1
ATOM 732 C CA . GLY A 1 92 ? -2.213 6.295 2.445 1.00 97.62 92 GLY A CA 1
ATOM 733 C C . GLY A 1 92 ? -1.396 7.500 1.960 1.00 97.62 92 GLY A C 1
ATOM 734 O O . GLY A 1 92 ? -0.926 7.499 0.817 1.00 97.62 92 GLY A O 1
ATOM 735 N N . GLU A 1 93 ? -1.219 8.519 2.805 1.00 98.19 93 GLU A N 1
ATOM 736 C CA . GLU A 1 93 ? -0.418 9.722 2.541 1.00 98.19 93 GLU A CA 1
ATOM 737 C C . GLU A 1 93 ? 1.088 9.519 2.776 1.00 98.19 93 GLU A C 1
ATOM 739 O O . GLU A 1 93 ? 1.888 10.319 2.278 1.00 98.19 93 GLU A O 1
ATOM 744 N N . GLU A 1 94 ? 1.483 8.459 3.487 1.00 97.88 94 GLU A N 1
ATOM 745 C CA . GLU A 1 94 ? 2.879 8.143 3.781 1.00 97.88 94 GLU A CA 1
ATOM 746 C C . GLU A 1 94 ? 3.715 8.023 2.495 1.00 97.88 94 GLU A C 1
ATOM 748 O O . GLU A 1 94 ? 3.351 7.340 1.529 1.00 97.88 94 GLU A O 1
ATOM 753 N N . LEU A 1 95 ? 4.869 8.699 2.489 1.00 97.38 95 LEU A N 1
ATOM 754 C CA . LEU A 1 95 ? 5.823 8.648 1.387 1.00 97.38 95 LEU A CA 1
ATOM 755 C C . LEU A 1 95 ? 6.672 7.380 1.464 1.00 97.38 95 LEU A C 1
ATOM 757 O O . LEU A 1 95 ? 7.516 7.227 2.345 1.00 97.38 95 LEU A O 1
ATOM 761 N N . ILE A 1 96 ? 6.556 6.534 0.447 1.00 96.00 96 ILE A N 1
ATOM 762 C CA . ILE A 1 96 ? 7.409 5.362 0.263 1.00 96.00 96 ILE A CA 1
ATOM 763 C C . ILE A 1 96 ? 8.410 5.595 -0.858 1.00 96.00 96 ILE A C 1
ATOM 765 O O . ILE A 1 96 ? 8.194 6.384 -1.776 1.00 96.00 96 ILE A O 1
ATOM 769 N N . THR A 1 97 ? 9.537 4.883 -0.799 1.00 95.06 97 THR A N 1
ATOM 770 C CA . THR A 1 97 ? 10.577 4.957 -1.830 1.00 95.06 97 THR A CA 1
ATOM 771 C C . THR A 1 97 ? 10.856 3.584 -2.430 1.00 95.06 97 THR A C 1
ATOM 773 O O . THR A 1 97 ? 11.336 2.667 -1.759 1.00 95.06 97 THR A O 1
ATOM 776 N N . ILE A 1 98 ? 10.618 3.457 -3.734 1.00 93.31 98 ILE A N 1
ATOM 777 C CA . ILE A 1 98 ? 11.004 2.300 -4.536 1.00 93.31 98 ILE A CA 1
ATOM 778 C C . ILE A 1 98 ? 12.449 2.493 -4.982 1.00 93.31 98 ILE A C 1
ATOM 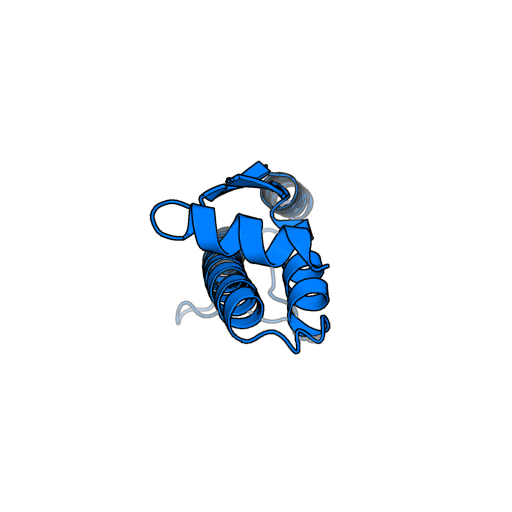780 O O . ILE A 1 98 ? 12.748 3.226 -5.927 1.00 93.31 98 ILE A O 1
ATOM 784 N N . LYS A 1 99 ? 13.361 1.805 -4.296 1.00 90.31 99 LYS A N 1
ATOM 785 C CA . LYS A 1 99 ? 14.791 1.880 -4.589 1.00 90.31 99 LYS A CA 1
ATOM 786 C C . LYS A 1 99 ? 15.170 1.017 -5.790 1.00 90.31 99 LYS A C 1
ATOM 788 O O . LYS A 1 99 ? 14.817 -0.167 -5.872 1.00 90.31 99 LYS A O 1
ATOM 793 N N . GLY A 1 100 ? 15.960 1.583 -6.700 1.00 83.56 100 GLY A N 1
ATOM 794 C CA . GLY A 1 100 ? 16.406 0.883 -7.905 1.00 83.56 100 GLY A CA 1
ATOM 795 C C . GLY A 1 100 ? 17.458 -0.197 -7.651 1.00 83.56 100 GLY A C 1
ATOM 796 O O . GLY A 1 100 ? 17.450 -1.215 -8.343 1.00 83.56 100 GLY A O 1
ATOM 797 N N . HIS A 1 101 ? 18.355 0.001 -6.674 1.00 87.69 101 HIS A N 1
ATOM 798 C CA . HIS A 1 101 ? 19.498 -0.882 -6.367 1.00 87.69 101 HIS A CA 1
ATOM 799 C C . HIS A 1 101 ? 20.180 -1.423 -7.646 1.00 87.69 101 HIS A C 1
ATOM 801 O O . HIS A 1 101 ? 20.492 -0.646 -8.555 1.00 87.69 101 HIS A O 1
ATOM 807 N N . GLU A 1 102 ? 20.348 -2.747 -7.747 1.00 84.12 102 GLU A N 1
ATOM 808 C CA . GLU A 1 102 ? 20.921 -3.487 -8.881 1.00 84.12 102 GLU A CA 1
ATOM 809 C C . GLU A 1 102 ? 20.207 -3.233 -10.222 1.00 84.12 102 GLU A C 1
ATOM 811 O O . GLU A 1 102 ? 20.799 -3.379 -11.295 1.00 84.12 102 GLU A O 1
ATOM 816 N N . TYR A 1 103 ? 18.951 -2.780 -10.190 1.00 86.81 103 TYR A N 1
ATOM 817 C CA . TYR A 1 103 ? 18.158 -2.463 -11.375 1.00 86.81 103 TYR A CA 1
ATOM 818 C C . TYR A 1 103 ? 18.144 -0.976 -11.732 1.00 86.81 103 TYR A C 1
ATOM 820 O O . TYR A 1 103 ? 17.521 -0.616 -12.728 1.00 86.81 103 TYR A O 1
ATOM 828 N N . SER A 1 104 ? 18.883 -0.117 -11.020 1.00 85.75 104 SER A N 1
ATOM 829 C CA . SER A 1 104 ? 18.919 1.333 -11.279 1.00 85.75 104 SER A CA 1
ATOM 830 C C . SER A 1 104 ? 19.190 1.679 -12.745 1.00 85.75 104 SER A C 1
ATOM 832 O O . SER A 1 104 ? 18.496 2.514 -13.321 1.00 85.75 104 SER A O 1
ATOM 834 N N . LYS A 1 105 ? 20.151 0.998 -13.387 1.00 86.94 105 LYS A N 1
ATOM 835 C CA . LYS A 1 105 ? 20.440 1.190 -14.821 1.00 86.94 105 LYS A CA 1
ATOM 836 C C . LYS A 1 105 ? 19.258 0.782 -15.706 1.00 86.94 105 LYS A C 1
ATOM 838 O O . LYS A 1 105 ? 19.009 1.421 -16.721 1.00 86.94 105 LYS A O 1
ATOM 843 N N . ARG A 1 106 ? 18.520 -0.268 -15.335 1.00 83.50 106 ARG A N 1
ATOM 844 C CA . ARG A 1 106 ? 17.354 -0.744 -16.096 1.00 83.50 106 ARG A CA 1
ATOM 845 C C . ARG A 1 106 ? 16.159 0.192 -15.947 1.00 83.50 106 ARG A C 1
ATOM 847 O O . ARG A 1 106 ? 15.443 0.380 -16.922 1.00 83.50 106 ARG A O 1
ATOM 854 N N . PHE A 1 107 ? 15.980 0.798 -14.773 1.00 86.25 107 PHE A N 1
ATOM 855 C CA . PHE A 1 107 ? 14.937 1.801 -14.546 1.00 86.25 107 PHE A CA 1
ATOM 856 C C . PHE A 1 107 ? 15.188 3.009 -15.440 1.00 86.25 107 PHE A C 1
ATOM 858 O O . PHE A 1 107 ? 14.326 3.361 -16.232 1.00 86.25 107 PHE A O 1
ATOM 865 N N . ILE A 1 108 ? 16.411 3.549 -15.425 1.00 85.00 108 ILE A N 1
ATOM 866 C CA . ILE A 1 108 ? 16.801 4.674 -16.289 1.00 85.00 108 ILE A CA 1
ATOM 867 C C . ILE A 1 108 ? 16.567 4.352 -17.771 1.00 85.00 108 ILE A C 1
ATOM 869 O O . ILE A 1 108 ? 16.043 5.182 -18.503 1.00 85.00 108 ILE A O 1
ATOM 873 N N . VAL A 1 109 ? 16.939 3.150 -18.228 1.00 84.00 109 VAL A N 1
ATOM 874 C CA . VAL A 1 109 ? 16.709 2.747 -19.626 1.00 84.00 109 VAL A CA 1
ATOM 875 C C . VAL A 1 109 ? 15.221 2.722 -19.976 1.00 84.00 109 VAL A C 1
ATOM 877 O O . VAL A 1 109 ? 14.874 3.110 -21.084 1.00 84.00 109 VAL A O 1
ATOM 880 N N . PHE A 1 110 ? 14.355 2.286 -19.061 1.00 85.31 110 PHE A N 1
ATOM 881 C CA . PHE A 1 110 ? 12.909 2.334 -19.262 1.00 85.31 110 PHE A CA 1
ATOM 882 C C . PHE A 1 110 ? 12.386 3.777 -19.299 1.00 85.31 110 PHE A C 1
ATOM 884 O O . PHE A 1 110 ? 11.733 4.147 -20.266 1.00 85.31 110 PHE A O 1
ATOM 891 N N . PHE A 1 111 ? 12.750 4.612 -18.324 1.00 84.56 111 PHE A N 1
ATOM 892 C CA . PHE A 1 111 ? 12.300 6.008 -18.252 1.00 84.56 111 PHE A CA 1
ATOM 893 C C . PHE A 1 111 ? 12.775 6.891 -19.415 1.00 84.56 111 PHE A C 1
ATOM 895 O O . PHE A 1 111 ? 12.206 7.945 -19.647 1.00 84.56 111 PHE A O 1
ATOM 902 N N . ARG A 1 112 ? 13.815 6.485 -20.151 1.00 84.06 112 ARG A N 1
ATOM 903 C CA . ARG A 1 112 ? 14.292 7.205 -21.345 1.00 84.06 112 ARG A CA 1
ATOM 904 C C . ARG A 1 112 ? 13.477 6.942 -22.610 1.00 84.06 112 ARG A C 1
ATOM 906 O O . ARG A 1 112 ? 13.724 7.608 -23.609 1.00 84.06 112 ARG A O 1
ATOM 913 N N . VAL A 1 113 ? 12.621 5.923 -22.615 1.00 78.56 113 VAL A N 1
ATOM 914 C CA . VAL A 1 113 ? 11.869 5.502 -23.811 1.00 78.56 113 VAL A CA 1
ATOM 915 C C . VAL A 1 113 ? 10.354 5.571 -23.629 1.00 78.56 113 VAL A C 1
ATOM 917 O O . VAL A 1 113 ? 9.627 5.125 -24.517 1.00 78.56 113 VAL A O 1
ATOM 920 N N . ILE A 1 114 ? 9.902 6.067 -22.478 1.00 69.50 114 ILE A N 1
ATOM 921 C CA . ILE A 1 114 ? 8.509 6.448 -22.223 1.00 69.50 114 ILE A CA 1
ATOM 922 C C . ILE A 1 114 ? 8.385 7.960 -22.348 1.00 69.50 114 ILE A C 1
ATOM 924 O O . ILE A 1 114 ? 7.293 8.395 -22.760 1.00 69.50 114 ILE A O 1
#

Solvent-accessible surface area (backbone atoms only — not comparable to full-atom values): 6451 Å² total; per-residue (Å²): 89,70,48,74,48,35,51,66,47,44,66,57,52,46,55,53,60,68,68,57,85,62,84,52,67,70,30,35,56,13,46,53,55,51,47,51,54,48,52,53,49,48,52,52,51,55,46,55,51,48,54,55,50,61,74,46,40,21,57,48,98,86,68,44,75,37,63,47,99,85,74,44,77,35,53,64,52,75,87,47,52,62,61,52,50,50,53,53,48,50,56,33,62,37,78,44,72,54,74,28,73,98,44,20,69,33,44,53,50,24,69,75,77,111

Nearest PDB structures (foldseek):
  4xto-assembly1_D  TM=3.193E-01  e=7.029E+00  Dokdonia eikasta
  4ceh-assembly1_A  TM=2.441E-01  e=3.643E+00  Bacillus subtilis subsp. subtilis str. 168

Mean predicted aligned error: 4.62 Å